Protein AF-A0A7L0EQ43-F1 (afdb_monomer_lite)

Organism: Trogon melanurus (NCBI:txid56311)

Secondary structure (DSSP, 8-state):
--SEEE-TTT--EEE-S---TTT-SEEEEEEEEE-S-SS--EEEEEEEEEPPPS--

Radius of gyration: 14.7 Å; chains: 1; bounding box: 36×21×39 Å

InterPro domains:
  IPR002126 Cadherin-like [PF00028] (2-52)
  IPR002126 Cadherin-like [PR00205] (9-35)
  IPR002126 Cadherin-like [PR00205] (43-56)
  IPR002126 Cadherin-like [PS50268] (3-56)
  IPR002126 Cadherin-like [SM00112] (2-56)
  IPR015919 Cadherin-like superfamily [SSF49313] (2-54)
  IPR050174 Protocadherin/Cadherin-related Cell Adhesion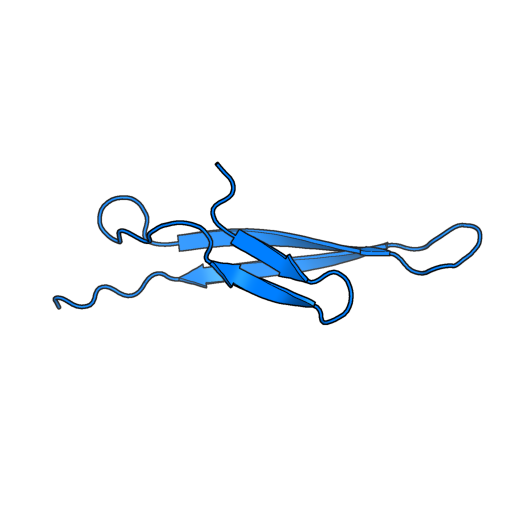 [PTHR24028] (2-56)

Structure (mmCIF, N/CA/C/O backbone):
data_AF-A0A7L0EQ43-F1
#
_entry.id   AF-A0A7L0EQ43-F1
#
loop_
_atom_site.group_PDB
_atom_site.id
_atom_site.type_symbol
_atom_site.label_atom_id
_atom_site.label_alt_id
_atom_site.label_comp_id
_atom_site.label_asym_id
_atom_site.label_entity_id
_atom_site.label_seq_id
_atom_site.pdbx_PDB_ins_code
_atom_site.Cartn_x
_atom_site.Cartn_y
_atom_site.Cartn_z
_atom_site.occupancy
_atom_site.B_iso_or_equiv
_atom_site.auth_seq_id
_atom_site.auth_comp_id
_atom_site.auth_asym_id
_atom_site.auth_atom_id
_atom_site.pdbx_PDB_model_num
ATOM 1 N N . LYS A 1 1 ? 1.812 -11.325 10.299 1.00 56.09 1 LYS A N 1
ATOM 2 C CA . LYS A 1 1 ? 0.546 -11.359 9.529 1.00 56.09 1 LYS A CA 1
ATOM 3 C C . LYS A 1 1 ? 0.501 -10.056 8.750 1.00 56.09 1 LYS A C 1
ATOM 5 O O . LYS A 1 1 ? 0.707 -9.029 9.382 1.00 56.09 1 LYS A O 1
ATOM 10 N N . GLU A 1 2 ? 0.370 -10.086 7.429 1.00 73.44 2 GLU A N 1
ATOM 11 C CA . GLU A 1 2 ? 0.343 -8.855 6.627 1.00 73.44 2 GLU A CA 1
ATOM 12 C C . GLU A 1 2 ? -1.039 -8.199 6.754 1.00 73.44 2 GLU A C 1
ATOM 14 O O . GLU A 1 2 ? -2.056 -8.884 6.660 1.00 73.44 2 GLU A O 1
ATOM 19 N N . MET A 1 3 ? -1.080 -6.899 7.072 1.00 88.75 3 MET A N 1
ATOM 20 C CA . MET A 1 3 ? -2.335 -6.156 7.277 1.00 88.75 3 MET A CA 1
ATOM 21 C C . MET A 1 3 ? -2.967 -5.741 5.944 1.00 88.75 3 MET A C 1
ATOM 23 O O . MET A 1 3 ? -4.189 -5.743 5.813 1.00 88.75 3 MET A O 1
ATOM 27 N N . PHE A 1 4 ? -2.134 -5.445 4.946 1.00 93.19 4 PHE A N 1
ATOM 28 C CA . PHE A 1 4 ? -2.535 -5.011 3.613 1.00 93.19 4 PHE A CA 1
ATOM 29 C C . PHE A 1 4 ? -1.853 -5.875 2.557 1.00 93.19 4 PHE A C 1
ATOM 31 O O . PHE A 1 4 ? -0.713 -6.291 2.745 1.00 93.19 4 PHE A O 1
ATOM 38 N N . ALA A 1 5 ? -2.540 -6.102 1.444 1.00 93.56 5 ALA A N 1
ATOM 39 C CA . ALA A 1 5 ? -1.997 -6.738 0.250 1.00 93.56 5 ALA A CA 1
ATOM 40 C C . ALA A 1 5 ? -2.237 -5.850 -0.970 1.00 93.56 5 ALA A C 1
ATOM 42 O O . ALA A 1 5 ? -3.220 -5.112 -1.002 1.00 93.56 5 ALA A O 1
ATOM 43 N N . ILE A 1 6 ? -1.364 -5.940 -1.973 1.00 93.31 6 ILE A N 1
ATOM 44 C CA . ILE A 1 6 ? -1.486 -5.205 -3.234 1.00 93.31 6 ILE A CA 1
ATOM 45 C C . ILE A 1 6 ? -1.589 -6.176 -4.413 1.00 93.31 6 ILE A C 1
ATOM 47 O O . ILE A 1 6 ? -0.847 -7.152 -4.490 1.00 93.31 6 ILE A O 1
ATOM 51 N N . ASP A 1 7 ? -2.521 -5.920 -5.329 1.00 93.94 7 ASP A N 1
ATOM 52 C CA . ASP A 1 7 ? -2.575 -6.606 -6.620 1.00 93.94 7 ASP A CA 1
ATOM 53 C C . ASP A 1 7 ? -1.483 -6.033 -7.533 1.00 93.94 7 ASP A C 1
ATOM 55 O O . ASP A 1 7 ? -1.567 -4.884 -7.961 1.00 93.94 7 ASP A O 1
ATOM 59 N N . GLU A 1 8 ? -0.465 -6.831 -7.852 1.00 90.38 8 GLU A N 1
ATOM 60 C CA . GLU A 1 8 ? 0.684 -6.404 -8.667 1.00 90.38 8 GLU A CA 1
ATOM 61 C C . GLU A 1 8 ? 0.305 -5.958 -10.091 1.00 90.38 8 GLU A C 1
ATOM 63 O O . GLU A 1 8 ? 1.050 -5.217 -10.730 1.00 90.38 8 GLU A O 1
ATOM 68 N N . SER A 1 9 ? -0.842 -6.409 -10.610 1.00 90.06 9 SER A N 1
ATOM 69 C CA . SER A 1 9 ? -1.291 -6.107 -11.973 1.00 90.06 9 SER A CA 1
ATOM 70 C C . SER A 1 9 ? -2.187 -4.872 -12.053 1.00 90.06 9 SER A C 1
ATOM 72 O O . SER A 1 9 ? -2.157 -4.156 -13.054 1.00 90.06 9 SER A O 1
ATOM 74 N N . LYS A 1 10 ? -2.981 -4.616 -11.007 1.00 91.94 10 LYS A N 1
ATOM 75 C CA . LYS A 1 10 ? -3.959 -3.515 -10.955 1.00 91.94 10 LYS A CA 1
ATOM 76 C C . LYS A 1 10 ? -3.553 -2.375 -10.024 1.00 91.94 10 LYS A C 1
ATOM 78 O O . LYS A 1 10 ? -4.140 -1.302 -10.110 1.00 91.94 10 LYS A O 1
ATOM 83 N N . GLY A 1 11 ? -2.598 -2.607 -9.126 1.00 91.00 11 GLY A N 1
ATOM 84 C CA . GLY A 1 11 ? -2.235 -1.682 -8.052 1.00 91.00 11 GLY A CA 1
ATOM 85 C C . GLY A 1 11 ? -3.300 -1.556 -6.956 1.00 91.00 11 GLY A C 1
ATOM 86 O O . GLY A 1 11 ? -3.287 -0.586 -6.205 1.00 91.00 11 GLY A O 1
ATOM 87 N N . GLU A 1 12 ? -4.248 -2.495 -6.870 1.00 95.00 12 GLU A N 1
ATOM 88 C CA . GLU A 1 12 ? -5.349 -2.434 -5.901 1.00 95.00 12 GLU A CA 1
ATOM 89 C C . GLU A 1 12 ? -4.873 -2.882 -4.514 1.00 95.00 12 GLU A C 1
ATOM 91 O O . GLU A 1 12 ? -4.412 -4.011 -4.355 1.00 95.00 12 GLU A O 1
ATOM 96 N N . ILE A 1 13 ? -5.010 -2.013 -3.509 1.00 93.81 13 ILE A N 1
ATOM 97 C CA . ILE A 1 13 ? -4.643 -2.306 -2.119 1.00 93.81 13 ILE A CA 1
ATOM 98 C C . ILE A 1 13 ? -5.875 -2.818 -1.370 1.00 93.81 13 ILE A C 1
ATOM 100 O O . ILE A 1 13 ? -6.927 -2.180 -1.373 1.00 93.81 13 ILE A O 1
ATOM 104 N N . ARG A 1 14 ? -5.743 -3.964 -0.701 1.00 93.88 14 ARG A N 1
ATOM 105 C CA . ARG A 1 14 ? -6.804 -4.613 0.077 1.00 93.88 14 ARG A CA 1
ATOM 106 C C . ARG A 1 14 ? -6.371 -4.836 1.514 1.00 93.88 14 ARG A C 1
ATOM 108 O O . ARG A 1 14 ? -5.252 -5.275 1.771 1.00 93.88 14 ARG A O 1
ATOM 115 N N . LEU A 1 15 ? -7.294 -4.615 2.440 1.00 93.75 15 LEU A N 1
ATOM 116 C CA . LEU A 1 15 ? -7.138 -4.995 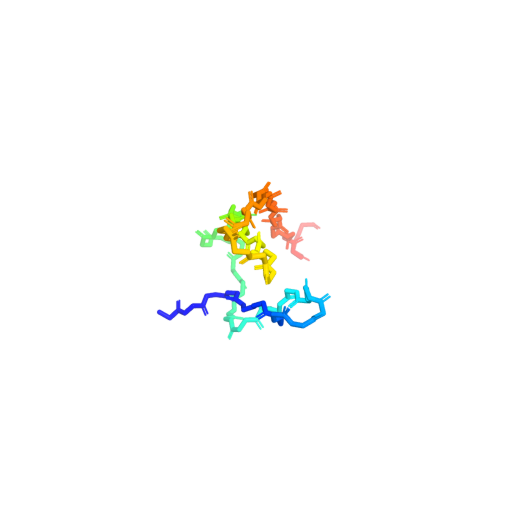3.837 1.00 93.75 15 LEU A CA 1
ATOM 117 C C . LEU A 1 15 ? -7.283 -6.523 3.984 1.00 93.75 15 LEU A C 1
ATOM 119 O O . LEU A 1 15 ? -8.255 -7.103 3.501 1.00 93.75 15 LEU A O 1
ATOM 123 N N . GLN A 1 16 ? -6.330 -7.174 4.652 1.00 92.50 16 GLN A N 1
ATOM 124 C CA . GLN A 1 16 ? -6.381 -8.606 4.989 1.00 92.50 16 GLN A CA 1
ATOM 125 C C . GLN A 1 16 ? -6.620 -8.871 6.483 1.00 92.50 16 GLN A C 1
ATOM 127 O O . GLN A 1 16 ? -7.015 -9.976 6.865 1.00 92.50 16 GLN A O 1
ATOM 132 N N . GLY A 1 17 ? -6.346 -7.883 7.336 1.00 88.19 17 GLY A N 1
ATOM 133 C CA . GLY A 1 17 ? -6.562 -7.965 8.776 1.00 88.19 17 GLY A CA 1
ATOM 134 C C . GLY A 1 17 ? -7.820 -7.234 9.241 1.00 88.19 17 GLY A C 1
ATOM 135 O O . GLY A 1 17 ? -8.667 -6.834 8.448 1.00 88.19 17 GLY A O 1
ATOM 136 N N . LYS A 1 18 ? -7.937 -7.078 10.559 1.00 89.69 18 LYS A N 1
ATOM 137 C CA . LYS A 1 18 ? -8.921 -6.184 11.175 1.00 89.69 18 LYS A CA 1
ATOM 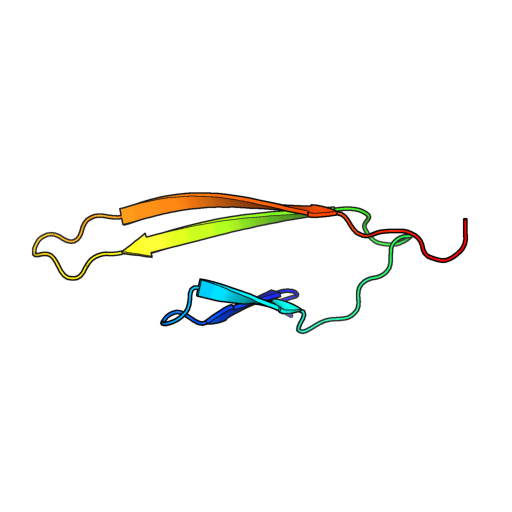138 C C . LYS A 1 18 ? -8.234 -4.865 11.498 1.00 89.69 18 LYS A C 1
ATOM 140 O O . LYS A 1 18 ? -7.080 -4.886 11.915 1.00 89.69 18 LYS A O 1
ATOM 145 N N . LEU A 1 19 ? -8.951 -3.767 11.303 1.00 91.12 19 LEU A N 1
ATOM 146 C CA . LEU A 1 19 ? -8.553 -2.459 11.803 1.00 91.12 19 LEU A CA 1
ATOM 147 C C . LEU A 1 19 ? -9.218 -2.243 13.159 1.00 91.12 19 LEU A C 1
ATOM 149 O O . LEU A 1 19 ? -10.385 -2.593 13.332 1.00 91.12 19 LEU A O 1
ATOM 153 N N . ASP A 1 20 ? -8.446 -1.700 14.084 1.00 90.00 20 ASP A N 1
ATOM 154 C CA . ASP A 1 20 ? -8.851 -1.316 15.428 1.00 90.00 20 ASP A CA 1
ATOM 155 C C . ASP A 1 20 ? -8.208 0.055 15.665 1.00 90.00 20 ASP A C 1
ATOM 157 O O . ASP A 1 20 ? -6.985 0.190 15.544 1.00 90.00 20 ASP A O 1
ATOM 161 N N . TYR A 1 21 ? -9.044 1.077 15.857 1.00 91.31 21 TYR A N 1
ATOM 162 C CA . TYR A 1 21 ? -8.596 2.464 15.955 1.00 91.31 21 TYR A CA 1
ATOM 163 C C . TYR A 1 21 ? -7.810 2.685 17.252 1.00 91.31 21 TYR A C 1
ATOM 165 O O . TYR A 1 21 ? -6.766 3.337 17.240 1.00 91.31 21 TYR A O 1
ATOM 173 N N . GLU A 1 22 ? -8.261 2.070 18.346 1.00 91.88 22 GLU A N 1
ATOM 174 C CA . GLU A 1 22 ? -7.623 2.114 19.656 1.00 91.88 22 GLU A CA 1
ATOM 175 C C . GLU A 1 22 ? -6.256 1.418 19.665 1.00 91.88 22 GLU A C 1
ATOM 177 O O . GLU A 1 22 ? -5.363 1.810 20.420 1.00 91.88 22 GLU A O 1
ATOM 182 N N . GLU A 1 23 ? -6.069 0.401 18.820 1.00 91.69 23 GLU A N 1
ATOM 183 C CA . GLU A 1 23 ? -4.758 -0.213 18.604 1.00 91.69 23 GLU A CA 1
ATOM 184 C C . GLU A 1 23 ? -3.857 0.665 17.723 1.00 91.69 23 GLU A C 1
ATOM 186 O O . GLU A 1 23 ? -2.670 0.842 18.028 1.00 91.69 23 GLU A O 1
ATOM 191 N N . ARG A 1 24 ? -4.391 1.182 16.606 1.00 92.38 24 ARG A N 1
ATOM 192 C CA . ARG A 1 24 ? -3.625 1.970 15.634 1.00 92.38 24 ARG A CA 1
ATOM 193 C C . ARG A 1 24 ? -4.508 2.815 14.710 1.00 92.38 24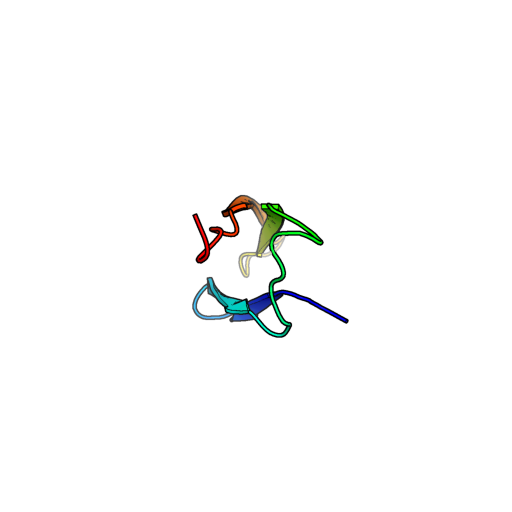 ARG A C 1
ATOM 195 O O . ARG A 1 24 ? -5.249 2.284 13.884 1.00 92.38 24 ARG A O 1
ATOM 202 N N . ASP A 1 25 ? -4.276 4.125 14.738 1.00 93.56 25 ASP A N 1
ATOM 203 C CA . ASP A 1 25 ? -5.005 5.136 13.959 1.00 93.56 25 ASP A CA 1
ATOM 204 C C . ASP A 1 25 ? -4.525 5.307 12.505 1.00 93.56 25 ASP A C 1
ATOM 206 O O . ASP A 1 25 ? -5.234 5.870 11.674 1.00 93.56 25 ASP A O 1
ATOM 210 N N . SER A 1 26 ? -3.318 4.846 12.165 1.00 94.50 26 SER A N 1
ATOM 211 C CA . SER A 1 26 ? -2.715 5.141 10.863 1.00 94.50 26 SER A CA 1
ATOM 212 C C . SER A 1 26 ? -1.635 4.149 10.428 1.00 94.50 26 SER A C 1
ATOM 214 O O . SER A 1 26 ? -0.883 3.580 11.229 1.00 94.50 26 SER A O 1
ATOM 216 N N . TYR A 1 27 ? -1.519 3.949 9.115 1.00 93.88 27 TYR A N 1
ATOM 217 C CA . TYR A 1 27 ? -0.530 3.074 8.486 1.00 93.88 27 TYR A CA 1
ATOM 218 C C . TYR A 1 27 ? 0.186 3.793 7.343 1.00 93.88 27 TYR A C 1
ATOM 220 O O . TYR A 1 27 ? -0.452 4.414 6.499 1.00 93.88 27 TYR A O 1
ATOM 228 N N . GLU A 1 28 ? 1.511 3.651 7.273 1.00 94.62 28 GLU A N 1
ATOM 229 C CA . GLU A 1 28 ? 2.312 4.087 6.125 1.00 94.62 28 GLU A CA 1
ATOM 230 C C . GLU A 1 28 ? 2.753 2.859 5.321 1.00 94.62 28 GLU A C 1
ATOM 232 O O . GLU A 1 28 ? 3.425 1.966 5.843 1.00 94.62 28 GLU A O 1
ATOM 237 N N . ILE A 1 29 ? 2.373 2.817 4.046 1.00 92.75 29 ILE A N 1
ATOM 238 C CA . ILE A 1 29 ? 2.702 1.748 3.104 1.00 92.75 29 ILE A CA 1
ATOM 239 C C . ILE A 1 29 ? 3.621 2.336 2.034 1.00 92.75 29 ILE A C 1
ATOM 241 O O . ILE A 1 29 ? 3.265 3.298 1.358 1.00 92.75 29 ILE A O 1
ATOM 245 N N . THR A 1 30 ? 4.808 1.754 1.862 1.00 94.50 30 THR A N 1
ATOM 246 C CA . THR A 1 30 ? 5.708 2.100 0.752 1.00 94.50 30 THR A CA 1
ATOM 247 C C . THR A 1 30 ? 5.517 1.097 -0.376 1.00 94.50 30 THR A C 1
ATOM 249 O O . THR A 1 30 ? 5.667 -0.104 -0.164 1.00 94.50 30 THR A O 1
ATOM 252 N N . ILE A 1 31 ? 5.187 1.589 -1.567 1.00 93.94 31 ILE A N 1
ATOM 253 C CA . ILE A 1 31 ? 4.970 0.780 -2.768 1.00 93.94 31 ILE A CA 1
ATOM 254 C C . ILE A 1 31 ? 6.159 0.977 -3.703 1.00 93.94 31 ILE A C 1
ATOM 256 O O . ILE A 1 31 ? 6.582 2.109 -3.939 1.00 93.94 31 ILE A O 1
ATOM 260 N N . GLU A 1 32 ? 6.666 -0.122 -4.255 1.00 94.88 32 GLU A N 1
ATOM 261 C CA . GLU A 1 32 ? 7.649 -0.133 -5.336 1.00 94.88 32 GLU A CA 1
ATOM 262 C C . GLU A 1 32 ? 6.992 -0.697 -6.603 1.00 94.88 32 GLU A C 1
ATOM 264 O O . GLU A 1 32 ? 6.393 -1.771 -6.574 1.00 94.88 32 GLU A O 1
ATOM 269 N N . ALA A 1 33 ? 7.128 0.010 -7.723 1.00 94.81 33 ALA A N 1
ATOM 270 C CA . ALA A 1 33 ? 6.748 -0.481 -9.042 1.00 94.81 33 ALA A CA 1
ATOM 271 C C . ALA A 1 33 ? 8.005 -0.643 -9.897 1.00 94.81 33 ALA A C 1
ATOM 273 O O . ALA A 1 33 ? 8.800 0.290 -9.995 1.00 94.81 33 ALA A O 1
ATOM 274 N N . ARG A 1 34 ? 8.173 -1.808 -10.531 1.00 95.25 34 ARG A N 1
ATOM 275 C CA . ARG A 1 34 ? 9.297 -2.103 -11.431 1.00 95.25 34 ARG A CA 1
ATOM 276 C C . ARG A 1 34 ? 8.816 -2.244 -12.862 1.00 95.25 34 ARG A C 1
ATOM 278 O O . ARG A 1 34 ? 7.826 -2.931 -13.115 1.00 95.25 34 ARG A O 1
ATOM 285 N N . ASP A 1 35 ? 9.529 -1.628 -13.796 1.00 94.25 35 ASP A N 1
ATOM 286 C CA . ASP A 1 35 ? 9.305 -1.883 -15.214 1.00 94.25 35 ASP A CA 1
ATOM 287 C C . ASP A 1 35 ? 9.950 -3.210 -15.664 1.00 94.25 35 ASP A C 1
ATOM 289 O O . ASP A 1 35 ? 10.625 -3.910 -14.905 1.00 94.25 35 ASP A O 1
ATOM 293 N N . ARG A 1 36 ? 9.697 -3.591 -16.919 1.00 94.38 36 ARG A N 1
ATOM 294 C CA . ARG A 1 36 ? 10.272 -4.797 -17.543 1.00 94.38 36 ARG A CA 1
ATOM 295 C C . ARG A 1 36 ? 11.506 -4.480 -18.400 1.00 94.38 36 ARG A C 1
ATOM 297 O O . ARG A 1 36 ? 11.794 -5.215 -19.343 1.00 94.38 36 ARG A O 1
ATOM 304 N N . GLY A 1 37 ? 12.185 -3.365 -18.127 1.00 95.75 37 GLY A N 1
ATOM 305 C CA . GLY A 1 37 ? 13.391 -2.946 -18.833 1.00 95.75 37 GLY A CA 1
ATOM 306 C C . GLY A 1 37 ? 14.600 -3.842 -18.547 1.00 95.75 37 GLY A C 1
ATOM 307 O O . GLY A 1 37 ? 14.583 -4.704 -17.668 1.00 95.75 37 GLY A O 1
ATOM 308 N N . SER A 1 38 ? 15.683 -3.627 -19.298 1.00 95.50 38 SER A N 1
ATOM 309 C CA . SER A 1 38 ? 16.986 -4.247 -19.039 1.00 95.50 38 SER A CA 1
ATOM 310 C C . SER A 1 38 ? 18.087 -3.180 -19.153 1.00 95.50 38 SER A C 1
ATOM 312 O O . SER A 1 38 ? 18.462 -2.826 -20.272 1.00 95.50 38 SER A O 1
ATOM 314 N N . PRO A 1 39 ? 18.582 -2.623 -18.029 1.00 92.62 39 PRO A N 1
ATOM 315 C CA . PRO A 1 39 ? 18.188 -2.918 -16.645 1.00 92.62 39 PRO A CA 1
ATOM 316 C C . PRO A 1 39 ? 16.776 -2.396 -16.303 1.00 92.62 39 PRO A C 1
ATOM 318 O O . PRO A 1 39 ? 16.324 -1.440 -16.935 1.00 92.62 39 PRO A O 1
ATOM 321 N N . PRO A 1 40 ? 16.076 -3.002 -15.327 1.00 94.88 40 PRO A N 1
ATOM 322 C CA . PRO A 1 40 ? 14.771 -2.521 -14.891 1.00 94.88 40 PRO A CA 1
ATOM 323 C C . PRO A 1 40 ? 14.903 -1.217 -14.098 1.00 94.88 40 PRO A C 1
ATOM 325 O O . PRO A 1 40 ? 15.859 -1.040 -13.337 1.00 94.88 40 PRO A O 1
ATOM 328 N N . LEU A 1 41 ? 13.925 -0.327 -14.243 1.00 97.38 41 LEU A N 1
ATOM 329 C CA . LEU A 1 41 ? 13.791 0.875 -13.424 1.00 97.38 41 LEU A CA 1
ATOM 330 C C . LEU A 1 41 ? 12.675 0.697 -12.391 1.00 97.38 41 LEU A C 1
ATOM 332 O O . LEU A 1 41 ? 11.645 0.077 -12.668 1.00 97.38 41 LEU A O 1
ATOM 336 N N . SER A 1 42 ? 12.881 1.276 -11.206 1.00 97.00 42 SER A N 1
ATOM 337 C CA . SER A 1 42 ? 11.912 1.268 -10.107 1.00 97.00 42 SER A CA 1
ATOM 338 C C . SER A 1 42 ? 11.386 2.671 -9.811 1.00 97.00 42 SER A C 1
ATOM 340 O O . SER A 1 42 ? 12.161 3.623 -9.696 1.00 97.00 42 SER A O 1
ATOM 342 N N . GLY A 1 43 ? 10.077 2.788 -9.605 1.00 95.75 43 GLY A N 1
ATOM 343 C CA . GLY A 1 43 ? 9.424 3.942 -8.990 1.00 95.75 43 GLY A CA 1
ATOM 344 C C . GLY A 1 43 ? 8.935 3.601 -7.585 1.00 95.75 43 GLY A C 1
ATOM 345 O O . GLY A 1 43 ? 8.567 2.458 -7.323 1.00 95.75 43 GLY A O 1
ATOM 346 N N . HIS A 1 44 ? 8.915 4.586 -6.687 1.00 95.69 44 HIS A N 1
ATOM 347 C CA . HIS A 1 44 ? 8.433 4.411 -5.315 1.00 95.69 44 HIS A CA 1
ATOM 348 C C . HIS A 1 44 ? 7.358 5.444 -4.986 1.00 95.69 44 HIS A C 1
ATOM 350 O O . HIS A 1 44 ? 7.468 6.602 -5.395 1.00 95.69 44 HIS A O 1
ATOM 356 N N . CYS A 1 45 ? 6.350 5.053 -4.211 1.00 94.12 45 CYS A N 1
ATOM 357 C CA . CYS A 1 45 ? 5.391 5.985 -3.625 1.00 94.12 45 CYS A CA 1
ATOM 358 C C . CYS A 1 45 ? 5.017 5.583 -2.195 1.00 94.12 45 CYS A C 1
ATOM 360 O O . CYS A 1 45 ? 5.198 4.437 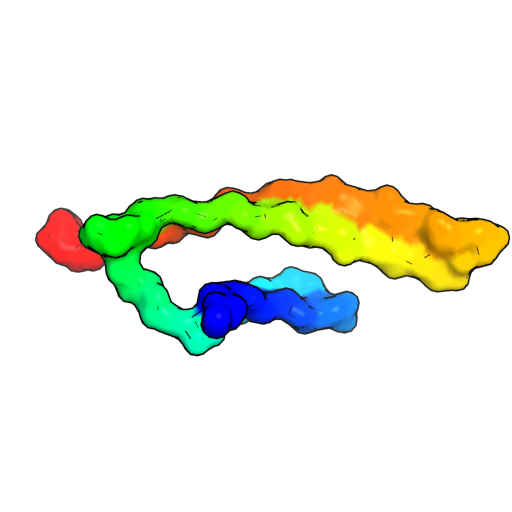-1.782 1.00 94.12 45 CYS A O 1
ATOM 362 N N . LYS A 1 46 ? 4.517 6.556 -1.431 1.00 95.75 46 LYS A N 1
ATOM 363 C CA . LYS A 1 46 ? 3.998 6.345 -0.080 1.00 95.75 46 LYS A CA 1
ATOM 364 C C . LYS A 1 46 ? 2.485 6.500 -0.084 1.00 95.75 46 LYS A C 1
ATOM 366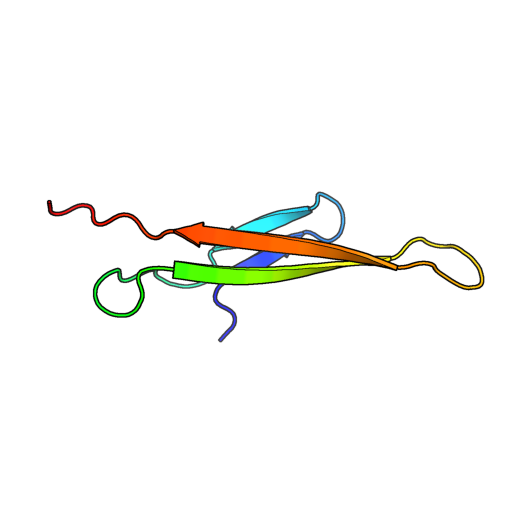 O O . LYS A 1 46 ? 1.972 7.469 -0.640 1.00 95.75 46 LYS A O 1
ATOM 371 N N . VAL A 1 47 ? 1.801 5.569 0.566 1.00 94.69 47 VAL A N 1
ATOM 372 C CA . VAL A 1 47 ? 0.361 5.601 0.816 1.00 94.69 47 VAL A CA 1
ATOM 373 C C . VAL A 1 47 ? 0.153 5.664 2.319 1.00 94.69 47 VAL A C 1
ATOM 375 O O . VAL A 1 47 ? 0.630 4.797 3.049 1.00 94.69 47 VAL A O 1
ATOM 378 N N . VAL A 1 48 ? -0.548 6.698 2.771 1.00 95.31 48 VAL A N 1
ATOM 379 C CA . VAL A 1 48 ? -0.952 6.850 4.169 1.00 95.31 48 VAL A CA 1
ATOM 380 C C . VAL A 1 48 ? -2.415 6.441 4.271 1.00 95.31 48 VAL A C 1
ATOM 382 O O . VAL A 1 48 ? -3.253 6.960 3.536 1.00 95.31 48 VAL A O 1
ATOM 385 N N . VAL A 1 49 ? -2.703 5.474 5.137 1.00 94.06 49 VAL A N 1
ATOM 386 C CA . VAL A 1 49 ? -4.056 4.994 5.425 1.00 94.06 49 VAL A CA 1
ATOM 387 C C . VAL A 1 49 ? -4.417 5.446 6.826 1.00 94.06 49 VAL A C 1
ATOM 389 O O . VAL A 1 49 ? -3.784 5.016 7.786 1.00 94.06 49 VAL A O 1
ATOM 392 N N . GLU A 1 50 ? -5.431 6.291 6.931 1.00 94.50 50 GLU A N 1
ATOM 393 C CA . GLU A 1 50 ? -6.003 6.732 8.201 1.00 94.50 50 GLU A CA 1
ATOM 394 C C . GLU A 1 50 ? -7.185 5.823 8.555 1.00 94.50 50 GLU A C 1
ATOM 396 O O . GLU A 1 50 ? -8.043 5.536 7.714 1.00 94.50 50 GLU A O 1
ATOM 401 N N . VAL A 1 51 ? -7.202 5.325 9.788 1.00 93.25 51 VAL A N 1
ATOM 402 C CA . VAL A 1 51 ? -8.315 4.564 10.350 1.00 93.25 51 VAL A CA 1
ATOM 403 C C . VAL A 1 51 ? -9.264 5.564 10.986 1.00 93.25 51 VAL A C 1
ATOM 405 O O . VAL A 1 51 ? -8.868 6.348 11.842 1.00 93.25 51 VAL A O 1
ATOM 408 N N . LEU A 1 52 ? -10.517 5.546 10.547 1.00 90.50 52 LEU A N 1
ATOM 409 C CA . LEU A 1 52 ? -11.551 6.402 11.109 1.00 90.50 52 LEU A CA 1
ATOM 410 C C . LEU A 1 52 ? -12.200 5.692 12.294 1.00 90.50 52 LEU A C 1
ATOM 412 O O . LEU A 1 52 ? -12.608 4.534 12.164 1.00 90.50 52 LEU A O 1
ATOM 416 N N . ASP A 1 53 ? -12.314 6.397 13.415 1.00 89.19 53 ASP A N 1
ATOM 417 C CA . ASP A 1 53 ? -13.162 5.958 14.515 1.00 89.19 53 ASP A CA 1
ATOM 418 C C . ASP A 1 53 ? -14.631 6.060 14.085 1.00 89.19 53 ASP A C 1
ATOM 420 O O . ASP A 1 53 ? -15.060 7.042 13.477 1.00 89.19 53 ASP A O 1
ATOM 424 N N . VAL A 1 54 ? -15.392 5.004 14.349 1.00 83.44 54 VAL A N 1
ATOM 425 C CA . VAL A 1 54 ? -16.818 4.916 14.013 1.00 83.44 54 VAL A CA 1
ATOM 426 C C . VAL A 1 54 ? -17.715 5.293 15.191 1.00 83.44 54 VAL A C 1
ATOM 428 O O . VAL A 1 54 ? -18.928 5.385 15.005 1.00 83.44 54 VAL A O 1
ATOM 431 N N . ASN A 1 55 ? -17.142 5.452 16.388 1.00 78.44 55 ASN A N 1
ATOM 432 C CA . ASN A 1 55 ? -17.882 5.620 17.636 1.00 78.44 55 ASN A CA 1
ATOM 433 C C . ASN A 1 55 ? -17.897 7.058 18.187 1.00 78.44 55 ASN A C 1
ATOM 435 O O . ASN A 1 55 ? -18.484 7.258 19.252 1.00 78.44 55 ASN A O 1
ATOM 439 N N . ASP A 1 56 ? -17.310 8.030 17.484 1.00 57.72 56 ASP A N 1
ATOM 440 C CA . ASP A 1 56 ? -17.359 9.466 17.825 1.00 57.72 56 ASP A CA 1
ATOM 441 C C . ASP A 1 56 ? -18.411 10.224 16.985 1.00 57.72 56 ASP A C 1
ATOM 443 O O . ASP A 1 56 ? -18.536 9.940 15.767 1.00 57.72 56 ASP A O 1
#

Sequence (56 aa):
KEMFAIDESKGEIRLQGKLDYEERDSYEITIEARDRGSPPLSGHCKVVVEVLDVND

pLDDT: mean 91.21, std 7.73, range [56.09, 97.38]

Foldseek 3Di:
DDQWDADLVPRDIDGPDDDDCVVPFKDKDKDWHWDPDVVIDIDIDIDMDGDDDPPD